Protein AF-A0A817YSW9-F1 (afdb_monomer_lite)

Foldseek 3Di:
DDDDDDDPDDPLPDPDPPVPLPDDDDDPVCVVVVVVVCCSVCNPCNVVVVVVCCCQPPVVFVVCVVVQKDADPVDRVDIGGHDGDHDDAAWDDPDPRDTDHDDPVVVD

Structure (mmCIF, N/CA/C/O backbone):
data_AF-A0A817YSW9-F1
#
_entry.id   AF-A0A817YSW9-F1
#
loop_
_atom_site.group_PDB
_atom_site.id
_atom_site.type_symbol
_atom_site.label_atom_id
_atom_site.label_alt_id
_atom_site.label_comp_id
_atom_site.label_asym_id
_atom_site.label_entity_id
_atom_site.label_seq_id
_atom_site.pdbx_PDB_ins_code
_atom_site.Cartn_x
_atom_site.Cartn_y
_atom_site.Cartn_z
_atom_site.occupancy
_atom_site.B_iso_or_equiv
_atom_site.auth_seq_id
_atom_site.auth_comp_id
_atom_site.auth_asym_id
_atom_site.auth_atom_id
_atom_site.pdbx_PDB_model_num
ATOM 1 N N . MET A 1 1 ? -5.405 -39.638 8.288 1.00 42.56 1 MET A N 1
ATOM 2 C CA . MET A 1 1 ? -4.972 -38.468 9.083 1.00 42.56 1 MET A CA 1
ATOM 3 C C . MET A 1 1 ? -5.525 -37.229 8.405 1.00 42.56 1 MET A C 1
ATOM 5 O O . MET A 1 1 ? -5.163 -36.971 7.268 1.00 42.56 1 MET A O 1
ATOM 9 N N . VAL A 1 2 ? -6.485 -36.553 9.036 1.00 32.62 2 VAL A N 1
ATOM 10 C CA . VAL A 1 2 ? -7.168 -35.378 8.472 1.00 32.62 2 VAL A CA 1
ATOM 11 C C . VAL A 1 2 ? -6.460 -34.129 8.990 1.00 32.62 2 VAL A C 1
ATOM 13 O O . VAL A 1 2 ? -6.358 -33.942 10.200 1.00 32.62 2 VAL A O 1
ATOM 16 N N . VAL A 1 3 ? -5.942 -33.313 8.073 1.00 40.66 3 VAL A N 1
ATOM 17 C CA . VAL A 1 3 ? -5.295 -32.027 8.363 1.00 40.66 3 VAL A CA 1
ATOM 18 C C . VAL A 1 3 ? -6.378 -31.033 8.780 1.00 40.66 3 VAL A C 1
ATOM 20 O O . VAL A 1 3 ? -7.293 -30.748 8.007 1.00 40.66 3 VAL A O 1
ATOM 23 N N . GLN A 1 4 ? -6.304 -30.543 10.017 1.00 34.62 4 GLN A N 1
ATOM 24 C CA . GLN A 1 4 ? -7.214 -29.516 10.512 1.00 34.62 4 GLN A CA 1
ATOM 25 C C . GLN A 1 4 ? -6.845 -28.149 9.931 1.00 34.62 4 GLN A C 1
ATOM 27 O O . GLN A 1 4 ? -5.693 -27.722 9.947 1.00 34.62 4 GLN A O 1
ATOM 32 N N . LYS A 1 5 ? -7.871 -27.489 9.398 1.00 38.56 5 LYS A N 1
ATOM 33 C CA . LYS A 1 5 ? -7.877 -26.143 8.831 1.00 38.56 5 LYS A CA 1
ATOM 34 C C . LYS A 1 5 ? -7.720 -25.141 9.982 1.00 38.56 5 LYS A C 1
ATOM 36 O O . LYS A 1 5 ? -8.620 -25.032 10.809 1.00 38.56 5 LYS A O 1
ATOM 41 N N . THR A 1 6 ? -6.598 -24.430 10.061 1.00 36.88 6 THR A N 1
ATOM 42 C CA . THR A 1 6 ? -6.407 -23.349 11.035 1.00 36.88 6 THR A CA 1
ATOM 43 C C . THR A 1 6 ? -7.222 -22.133 10.596 1.00 36.88 6 THR A C 1
ATOM 45 O O . THR A 1 6 ? -6.884 -21.438 9.640 1.00 36.88 6 THR A O 1
ATOM 48 N N . SER A 1 7 ? -8.354 -21.905 11.259 1.00 38.22 7 SER A N 1
ATOM 49 C CA . SER A 1 7 ? -9.131 -20.673 11.143 1.00 38.22 7 SER A CA 1
ATOM 50 C C . SER A 1 7 ? -8.344 -19.527 11.779 1.00 38.22 7 SER A C 1
ATOM 52 O O . SER A 1 7 ? -8.152 -19.516 12.994 1.00 38.22 7 SER A O 1
ATOM 54 N N . ASN A 1 8 ? -7.890 -18.572 10.965 1.00 41.50 8 ASN A N 1
ATOM 55 C CA . ASN A 1 8 ? -7.386 -17.286 11.442 1.00 41.50 8 ASN A CA 1
ATOM 56 C C . ASN A 1 8 ? -8.550 -16.511 12.076 1.00 41.50 8 ASN A C 1
ATOM 58 O O . ASN A 1 8 ? -9.315 -15.857 11.371 1.00 41.50 8 ASN A O 1
ATOM 62 N N . LEU A 1 9 ? -8.704 -16.629 13.393 1.00 39.44 9 LEU A N 1
ATOM 63 C CA . LEU A 1 9 ? -9.576 -15.767 14.185 1.00 39.44 9 LEU A CA 1
ATOM 64 C C . LEU A 1 9 ? -8.837 -14.452 14.448 1.00 39.44 9 LEU A C 1
ATOM 66 O O . LEU A 1 9 ? -7.707 -14.455 14.939 1.00 39.44 9 LEU A O 1
ATOM 70 N N . ASN A 1 10 ? -9.467 -13.337 14.086 1.00 53.03 10 ASN A N 1
ATOM 71 C CA . ASN A 1 10 ? -8.972 -12.004 14.395 1.00 53.03 10 ASN A CA 1
ATOM 72 C C . ASN A 1 10 ? -9.051 -11.804 15.924 1.00 53.03 10 ASN A C 1
ATOM 74 O O . ASN A 1 10 ? -10.122 -12.022 16.488 1.00 53.03 10 ASN A O 1
ATOM 78 N N . PRO A 1 11 ? -7.979 -11.382 16.621 1.00 46.59 11 P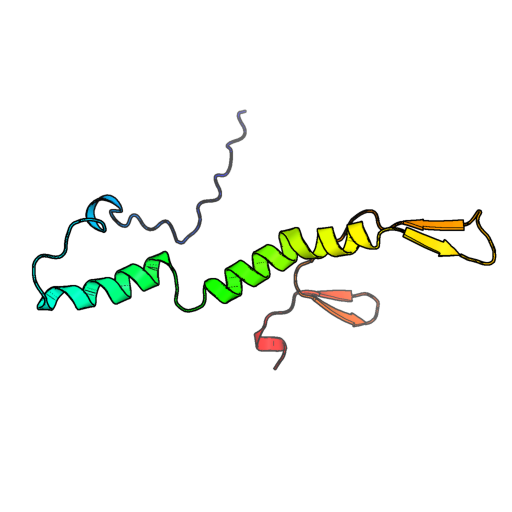RO A N 1
ATOM 79 C CA . PRO A 1 11 ? -7.990 -11.203 18.080 1.00 46.59 11 PRO A CA 1
ATOM 80 C C . PRO A 1 11 ? -8.972 -10.130 18.594 1.00 46.59 11 PRO A C 1
ATOM 82 O O . PRO A 1 11 ? -9.111 -9.972 19.805 1.00 46.59 11 PRO A O 1
ATOM 85 N N . TYR A 1 12 ? -9.657 -9.409 17.699 1.00 48.66 12 TYR A N 1
ATOM 86 C CA . TYR A 1 12 ? -10.733 -8.469 18.027 1.00 48.66 12 TYR A CA 1
ATOM 87 C C . TYR A 1 12 ? -12.148 -9.071 17.985 1.00 48.66 12 TYR A C 1
ATOM 89 O O . TYR A 1 12 ? -13.092 -8.362 18.327 1.00 48.66 12 TYR A O 1
ATOM 97 N N . ASP A 1 13 ? -12.309 -10.357 17.652 1.00 44.75 13 ASP A N 1
ATOM 98 C CA . ASP A 1 13 ? -13.568 -11.091 17.851 1.00 44.75 13 ASP A CA 1
ATOM 99 C C . ASP A 1 13 ? -13.721 -11.474 19.336 1.00 44.75 13 ASP A C 1
ATOM 101 O O . ASP A 1 13 ? -13.781 -12.642 19.721 1.00 44.75 13 ASP A O 1
ATOM 105 N N . ALA A 1 14 ? -13.748 -10.468 20.212 1.00 46.66 14 ALA A N 1
ATOM 106 C CA . ALA A 1 14 ? -14.384 -10.634 21.508 1.00 46.66 14 ALA A CA 1
ATOM 107 C C . ALA A 1 14 ? -15.891 -10.725 21.252 1.00 46.66 14 ALA A C 1
ATOM 109 O O . ALA A 1 14 ? -16.434 -9.929 20.489 1.00 46.66 14 ALA A O 1
ATOM 110 N N . THR A 1 15 ? -16.547 -11.700 21.876 1.00 45.94 15 THR A N 1
ATOM 111 C CA . THR A 1 15 ? -17.999 -11.902 21.859 1.00 45.94 15 THR A CA 1
ATOM 112 C C . THR A 1 15 ? -18.706 -10.682 22.469 1.00 45.94 15 THR A C 1
ATOM 114 O O . THR A 1 15 ? -19.069 -10.693 23.642 1.00 45.94 15 THR A O 1
ATOM 117 N N . ASP A 1 16 ? -18.817 -9.592 21.714 1.00 51.06 16 ASP A N 1
ATOM 118 C CA . ASP A 1 16 ? -19.702 -8.471 22.014 1.00 51.06 16 ASP A CA 1
ATOM 119 C C . ASP A 1 16 ? -21.043 -8.846 21.377 1.00 51.06 16 ASP A C 1
ATOM 121 O O . ASP A 1 16 ? -21.095 -9.165 20.186 1.00 51.06 16 ASP A O 1
ATOM 125 N N . ASP A 1 17 ? -22.104 -8.895 22.182 1.00 54.34 17 ASP A N 1
ATOM 126 C CA . ASP A 1 17 ? -23.465 -9.228 21.760 1.00 54.34 17 ASP A CA 1
ATOM 127 C C . ASP A 1 17 ? -23.933 -8.219 20.693 1.00 54.34 17 ASP A C 1
ATOM 129 O O . ASP A 1 17 ? -24.580 -7.207 20.982 1.00 54.34 17 ASP A O 1
ATOM 133 N N . HIS A 1 18 ? -23.580 -8.482 19.431 1.00 55.88 18 HIS A N 1
ATOM 134 C CA . HIS A 1 18 ? -23.858 -7.623 18.279 1.00 55.88 18 HIS A CA 1
ATOM 135 C C . HIS A 1 18 ? -25.356 -7.319 18.121 1.00 55.88 18 HIS A C 1
ATOM 137 O O . HIS A 1 18 ? -25.724 -6.273 17.581 1.00 55.88 18 HIS A O 1
ATOM 143 N N . ASP A 1 19 ? -26.210 -8.188 18.661 1.00 56.69 19 ASP A N 1
ATOM 144 C CA . ASP A 1 19 ? -27.664 -8.129 18.544 1.00 56.69 19 ASP A CA 1
ATOM 145 C C . ASP A 1 19 ? -28.317 -6.976 19.333 1.00 56.69 19 ASP A C 1
ATOM 147 O O . ASP A 1 19 ? -29.465 -6.629 19.056 1.00 56.69 19 ASP A O 1
ATOM 151 N N . ASN A 1 20 ? -27.610 -6.319 20.266 1.00 60.47 20 ASN A N 1
ATOM 152 C CA . ASN A 1 20 ? -28.184 -5.242 21.094 1.00 60.47 20 ASN A CA 1
ATOM 153 C C . ASN A 1 20 ? -27.706 -3.815 20.755 1.00 60.47 20 ASN A C 1
ATOM 155 O O . ASN A 1 20 ? -28.191 -2.847 21.341 1.00 60.47 20 ASN A O 1
ATOM 159 N N . LEU A 1 21 ? -26.787 -3.644 19.798 1.00 60.62 21 LEU A N 1
ATOM 160 C CA . LEU A 1 21 ? -26.202 -2.332 19.457 1.00 60.62 21 LEU A CA 1
ATOM 161 C C . LEU A 1 21 ? -27.072 -1.474 18.521 1.00 60.62 21 LEU A C 1
ATOM 163 O O . LEU A 1 21 ? -26.889 -0.258 18.463 1.00 60.62 21 LEU A O 1
ATOM 167 N N . ALA A 1 22 ? -28.017 -2.084 17.799 1.00 64.75 22 ALA A N 1
ATOM 168 C CA . ALA A 1 22 ? -28.934 -1.389 16.888 1.00 64.75 22 ALA A CA 1
ATOM 169 C C . ALA A 1 22 ? -30.262 -0.972 17.549 1.00 64.75 22 ALA A C 1
ATOM 171 O O . ALA A 1 22 ? -31.098 -0.328 16.910 1.00 64.75 22 ALA A O 1
ATOM 172 N N . ALA A 1 23 ? -30.481 -1.342 18.816 1.00 70.81 23 ALA A N 1
ATOM 173 C CA . ALA A 1 23 ? -31.702 -1.001 19.530 1.00 70.81 23 ALA A CA 1
ATOM 174 C C . ALA A 1 23 ? -31.807 0.527 19.743 1.00 70.81 23 ALA A C 1
ATOM 176 O O . ALA A 1 23 ? -30.817 1.179 20.089 1.00 70.81 23 ALA A O 1
ATOM 177 N N . PRO A 1 24 ? -32.995 1.130 19.558 1.00 71.56 24 PRO A N 1
ATOM 178 C CA . PRO A 1 24 ? -33.166 2.571 19.696 1.00 71.56 24 PRO A CA 1
ATOM 179 C C . PRO A 1 24 ? -32.880 3.042 21.131 1.00 71.56 24 PRO A C 1
ATOM 181 O O . PRO A 1 24 ? -33.439 2.525 22.101 1.00 71.56 24 PRO A O 1
ATOM 184 N N . VAL A 1 25 ? -32.031 4.067 21.256 1.00 69.75 25 VAL A N 1
ATOM 185 C CA . VAL A 1 25 ? -31.681 4.693 22.540 1.00 69.75 25 VAL A CA 1
ATOM 186 C C . VAL A 1 25 ? -32.854 5.542 23.033 1.00 69.75 25 VAL A C 1
ATOM 188 O O . VAL A 1 25 ? -33.267 6.490 22.366 1.00 69.75 25 VAL A O 1
ATOM 191 N N . LYS A 1 26 ? -33.400 5.195 24.205 1.00 75.88 26 LYS A N 1
ATOM 192 C CA . LYS A 1 26 ? -34.674 5.739 24.704 1.00 75.88 26 LYS A CA 1
ATOM 193 C C . LYS A 1 26 ? -34.554 7.123 25.363 1.00 75.88 26 LYS A C 1
ATOM 195 O O . LYS A 1 26 ? -35.469 7.925 25.204 1.00 75.88 26 LYS A O 1
ATOM 200 N N . SER A 1 27 ? -33.456 7.422 26.071 1.00 79.88 27 SER A N 1
ATOM 201 C CA . SER A 1 27 ? -33.235 8.708 26.768 1.00 79.88 27 SER A CA 1
ATOM 202 C C . SER A 1 27 ? -32.134 9.551 26.109 1.00 79.88 27 SER A C 1
ATOM 204 O O . SER A 1 27 ? -31.159 9.021 25.577 1.00 79.88 27 SER A O 1
ATOM 206 N N . ILE A 1 28 ? -32.255 10.885 26.171 1.00 77.75 28 ILE A N 1
ATOM 207 C CA . ILE A 1 28 ? -31.202 11.825 25.734 1.00 77.75 28 ILE A CA 1
ATOM 208 C C . ILE A 1 28 ? -29.914 11.612 26.540 1.00 77.75 28 ILE A C 1
ATOM 210 O O . ILE A 1 28 ? -28.824 11.677 25.972 1.00 77.75 28 ILE A O 1
ATOM 214 N N . GLU A 1 29 ? -30.045 11.288 27.825 1.00 80.56 29 GLU A N 1
ATOM 215 C CA . GLU A 1 29 ? -28.936 11.010 28.745 1.00 80.56 29 GLU A CA 1
ATOM 216 C C . GLU A 1 29 ? -28.136 9.766 28.351 1.00 80.56 29 GLU A C 1
ATOM 218 O O . GLU A 1 29 ? -27.002 9.619 28.782 1.00 80.56 29 GLU A O 1
ATOM 223 N N . ASP A 1 30 ? -28.686 8.880 27.517 1.00 83.00 30 ASP A N 1
ATOM 224 C CA . ASP A 1 30 ? -28.014 7.663 27.057 1.00 83.00 30 ASP A CA 1
ATOM 225 C C . ASP A 1 30 ? -27.317 7.838 25.700 1.00 83.00 30 ASP A C 1
ATOM 227 O O . ASP A 1 30 ? -26.543 6.974 25.286 1.00 83.00 30 ASP A O 1
ATOM 231 N N . LYS A 1 31 ? -27.542 8.956 24.993 1.00 84.62 31 LYS A N 1
ATOM 232 C CA . LYS A 1 31 ? -26.985 9.177 23.645 1.00 84.62 31 LYS A CA 1
ATOM 233 C C . LYS A 1 31 ? -25.459 9.223 23.623 1.00 84.62 31 LYS A C 1
ATOM 235 O O . LYS A 1 31 ? -24.870 8.878 22.603 1.00 84.62 31 LYS A O 1
ATOM 240 N N . TRP A 1 32 ? -24.803 9.589 24.727 1.00 85.06 32 TRP A N 1
ATOM 241 C CA . TRP A 1 32 ? -23.336 9.578 24.801 1.00 85.06 32 TRP A CA 1
ATOM 242 C C . TRP A 1 32 ? -22.753 8.174 24.595 1.00 85.06 32 TRP A C 1
ATOM 244 O O . TRP A 1 32 ? -21.638 8.071 24.095 1.00 85.06 32 TRP A O 1
ATOM 254 N N . LYS A 1 33 ? -23.511 7.102 24.890 1.00 85.06 33 LYS A N 1
ATOM 255 C CA . LYS A 1 33 ? -23.103 5.701 24.669 1.00 85.06 33 LYS A CA 1
ATOM 256 C C . LYS A 1 33 ? -22.890 5.375 23.186 1.00 85.06 33 LYS A C 1
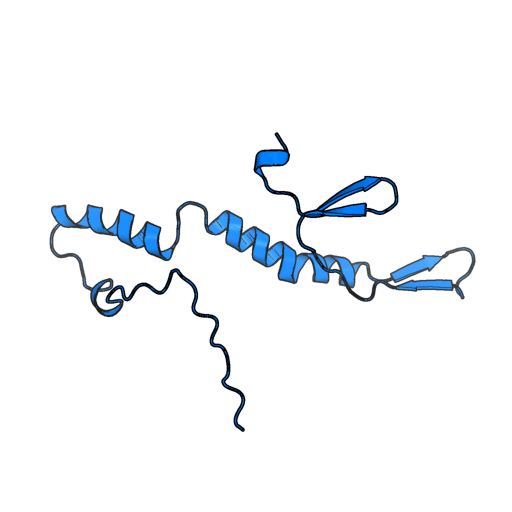ATOM 258 O O . LYS A 1 33 ? -22.169 4.432 22.867 1.00 85.06 33 LYS A O 1
ATOM 263 N N . LEU A 1 34 ? -23.453 6.176 22.278 1.00 84.88 34 LEU A N 1
ATOM 264 C CA . LEU A 1 34 ? -23.248 6.023 20.837 1.00 84.88 34 LEU A CA 1
ATOM 265 C C . LEU A 1 34 ? -21.815 6.346 20.414 1.00 84.88 34 LEU A C 1
ATOM 267 O O . LEU A 1 34 ? -21.325 5.740 19.472 1.00 84.88 34 LEU A O 1
ATOM 271 N N . VAL A 1 35 ? -21.125 7.263 21.097 1.00 86.56 35 VAL A N 1
ATOM 272 C CA . VAL A 1 35 ? -19.746 7.637 20.749 1.00 86.56 35 VAL A CA 1
ATOM 273 C C . VAL A 1 35 ? -18.772 6.467 20.948 1.00 86.56 35 VAL A C 1
ATOM 275 O O . VAL A 1 35 ? -18.116 6.096 19.975 1.00 86.56 35 VAL A O 1
ATOM 278 N N . PRO A 1 36 ? -18.679 5.817 22.128 1.00 87.06 36 PRO A N 1
ATOM 279 C CA . PRO A 1 36 ? -17.815 4.652 22.292 1.00 87.06 36 PRO A CA 1
ATOM 280 C C . PRO A 1 36 ? -18.266 3.469 21.424 1.00 87.06 36 PRO A C 1
ATOM 282 O O . PRO A 1 36 ? -17.411 2.768 20.889 1.00 87.06 36 PRO A O 1
ATOM 285 N N . ALA A 1 37 ? -19.574 3.269 21.212 1.00 85.44 37 ALA A N 1
ATOM 286 C CA . ALA A 1 37 ? -20.074 2.229 20.307 1.00 85.44 37 ALA A CA 1
ATOM 287 C C . ALA A 1 37 ? -19.656 2.476 18.844 1.00 85.44 37 ALA A C 1
ATOM 289 O O . ALA A 1 37 ? -19.185 1.567 18.162 1.00 85.44 37 ALA A O 1
ATOM 290 N N . PHE A 1 38 ? -19.753 3.718 18.367 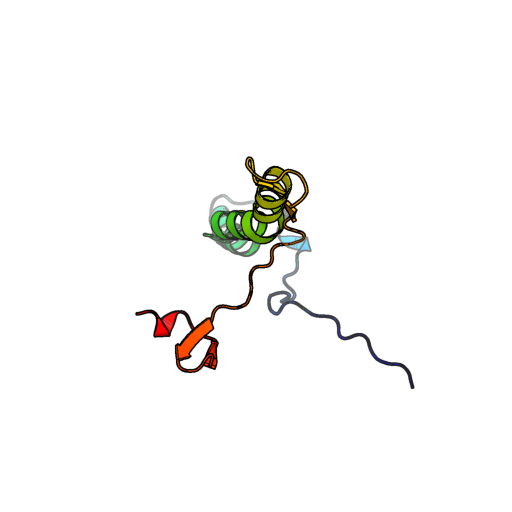1.00 84.12 38 PHE A N 1
ATOM 291 C CA . PHE A 1 38 ? -19.303 4.111 17.035 1.00 84.12 38 PHE A CA 1
ATOM 292 C C . PHE A 1 38 ? -17.787 3.957 16.890 1.00 84.12 38 PHE A C 1
ATOM 294 O O . PHE A 1 38 ? -17.323 3.385 15.906 1.00 84.12 38 PHE A O 1
ATOM 301 N N . LEU A 1 39 ? -17.012 4.403 17.883 1.00 86.12 39 LEU A N 1
ATOM 302 C CA . LEU A 1 39 ? -15.553 4.280 17.877 1.00 86.12 39 LEU A CA 1
ATOM 303 C C . LEU A 1 39 ? -15.085 2.819 17.903 1.00 86.12 39 LEU A C 1
ATOM 305 O O . LEU A 1 39 ? -14.089 2.516 17.255 1.00 86.12 39 LEU A O 1
ATOM 309 N N . LYS A 1 40 ? -15.807 1.906 18.567 1.00 82.75 40 LYS A N 1
ATOM 310 C CA . LYS A 1 40 ? -15.519 0.461 18.507 1.00 82.75 40 LYS A CA 1
ATOM 311 C C . LYS A 1 40 ? -15.636 -0.099 17.084 1.00 82.75 40 LYS A C 1
ATOM 313 O O . LYS A 1 40 ? -14.790 -0.875 16.660 1.00 82.75 40 LYS A O 1
ATOM 318 N N . ILE A 1 41 ? -16.672 0.294 16.341 1.00 79.75 41 ILE A N 1
ATOM 319 C CA . ILE A 1 41 ? -16.976 -0.277 15.015 1.00 79.75 41 ILE A CA 1
ATOM 320 C C . ILE A 1 41 ? -16.155 0.401 13.910 1.00 79.75 41 ILE A C 1
ATOM 322 O O . ILE A 1 41 ? -15.592 -0.236 13.011 1.00 79.75 41 ILE A O 1
ATOM 326 N N . LYS A 1 42 ? -16.139 1.733 13.939 1.00 78.12 42 LYS A N 1
ATOM 327 C CA . LYS A 1 42 ? -15.570 2.569 12.886 1.00 78.12 42 LYS A CA 1
ATOM 328 C C . LYS A 1 42 ? -14.163 3.035 13.207 1.00 78.12 42 LYS A C 1
ATOM 330 O O . LYS A 1 42 ? -13.489 3.394 12.266 1.00 78.12 42 LYS A O 1
ATOM 335 N N . GLY A 1 43 ? -13.694 3.014 14.453 1.00 79.19 43 GLY A N 1
ATOM 336 C CA . GLY A 1 43 ? -12.383 3.558 14.817 1.00 79.19 43 GLY A CA 1
ATOM 337 C C . GLY A 1 43 ? -12.272 5.074 14.601 1.00 79.19 43 GLY A C 1
ATOM 338 O O . GLY A 1 43 ? -13.038 5.681 13.856 1.00 79.19 43 GLY A O 1
ATOM 339 N N . LEU A 1 44 ? -11.297 5.714 15.251 1.00 84.62 44 LEU A N 1
ATOM 340 C CA . LEU A 1 44 ? -11.062 7.156 15.079 1.00 84.62 44 LEU A CA 1
ATOM 341 C C . LEU A 1 44 ? -10.297 7.475 13.782 1.00 84.62 44 LEU A C 1
ATOM 343 O O . LEU A 1 44 ? -10.520 8.507 13.162 1.00 84.62 44 LEU A O 1
ATOM 347 N N . VAL A 1 45 ? -9.403 6.574 13.370 1.00 86.62 45 VAL A N 1
ATOM 348 C CA . VAL A 1 45 ? -8.442 6.782 12.267 1.00 86.62 45 VAL A CA 1
ATOM 349 C C . VAL A 1 45 ? -8.671 5.848 11.077 1.00 86.62 45 VAL A C 1
ATOM 351 O O . VAL A 1 45 ? -7.872 5.807 10.145 1.00 86.62 45 VAL A O 1
ATOM 354 N N . LYS A 1 46 ? -9.768 5.087 11.090 1.00 87.69 46 LYS A N 1
ATOM 355 C CA . LYS A 1 46 ? -10.011 4.006 10.130 1.00 87.69 46 LYS A CA 1
ATOM 356 C C . LYS A 1 46 ? -10.097 4.481 8.689 1.00 87.69 46 LYS A C 1
ATOM 358 O O . LYS A 1 46 ? -9.614 3.788 7.816 1.00 87.69 46 LYS A O 1
ATOM 363 N N . GLN A 1 47 ? -10.618 5.682 8.437 1.00 88.56 47 GLN A N 1
ATOM 364 C CA . GLN A 1 47 ? -10.644 6.238 7.082 1.00 88.56 47 GLN A CA 1
ATOM 365 C C . GLN A 1 47 ? -9.242 6.302 6.462 1.00 88.56 47 GLN A C 1
ATOM 367 O O . GLN A 1 47 ? -9.076 5.975 5.289 1.00 88.56 47 GLN A O 1
ATOM 372 N N . HIS A 1 48 ? -8.237 6.716 7.240 1.00 91.81 48 HIS A N 1
ATOM 373 C CA . HIS A 1 48 ? -6.866 6.786 6.748 1.00 91.81 48 HIS A CA 1
ATOM 374 C C . HIS A 1 48 ? -6.317 5.387 6.462 1.00 91.81 48 HIS A C 1
ATOM 376 O O . HIS A 1 48 ? -5.774 5.174 5.380 1.00 91.81 48 HIS A O 1
ATOM 382 N N . LEU A 1 49 ? -6.529 4.437 7.379 1.00 93.25 49 LEU A N 1
ATOM 383 C CA . LEU A 1 49 ? -6.084 3.053 7.211 1.00 93.25 49 LEU A CA 1
ATOM 384 C C . LEU A 1 49 ? -6.759 2.375 6.011 1.00 93.25 49 LEU A C 1
ATOM 386 O O . LEU A 1 49 ? -6.066 1.875 5.135 1.00 93.25 49 LEU A O 1
ATOM 390 N N . ASP A 1 50 ? -8.085 2.465 5.908 1.00 93.94 50 ASP A N 1
ATOM 391 C CA . ASP A 1 50 ? -8.864 1.900 4.804 1.00 93.94 50 ASP A CA 1
ATOM 392 C C . ASP A 1 50 ? -8.412 2.483 3.451 1.00 93.94 50 ASP A C 1
ATOM 394 O O . ASP A 1 50 ? -8.285 1.757 2.464 1.00 93.94 50 ASP A O 1
ATOM 398 N N . SER A 1 51 ? -8.132 3.794 3.390 1.00 96.75 51 SER A N 1
ATOM 399 C CA . SER A 1 51 ? -7.642 4.429 2.159 1.00 96.75 51 SER A CA 1
ATOM 400 C C . SER A 1 51 ? -6.241 3.945 1.766 1.00 96.75 51 SER A C 1
ATOM 402 O O . SER A 1 51 ? -5.982 3.724 0.582 1.00 96.75 51 SER A O 1
ATOM 404 N N . PHE A 1 52 ? -5.359 3.727 2.747 1.00 96.94 52 PHE A N 1
ATOM 405 C CA . PHE A 1 52 ? -4.016 3.200 2.526 1.00 96.94 52 PHE A CA 1
ATOM 406 C C . PHE A 1 52 ? -4.045 1.724 2.108 1.00 96.94 52 PHE A C 1
ATOM 408 O O . PHE A 1 52 ? -3.414 1.365 1.114 1.00 96.94 52 PHE A O 1
ATOM 415 N N . ASP A 1 53 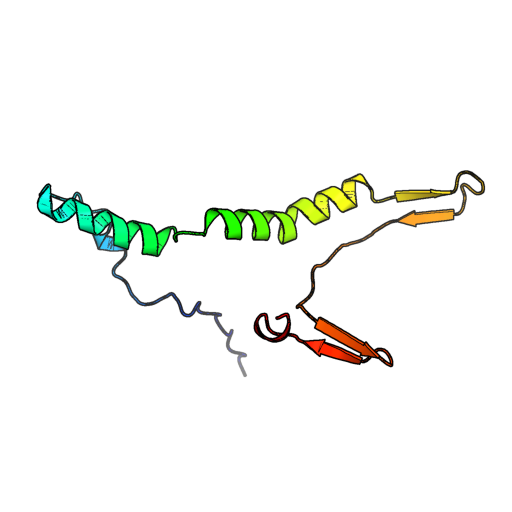? -4.838 0.889 2.781 1.00 95.94 53 ASP A N 1
ATOM 416 C CA . ASP A 1 53 ? -5.021 -0.523 2.432 1.00 95.94 53 ASP A CA 1
ATOM 417 C C . ASP A 1 53 ? -5.584 -0.673 1.017 1.00 95.94 53 ASP A C 1
ATOM 419 O O . ASP A 1 53 ? -5.110 -1.502 0.237 1.00 95.94 53 ASP A O 1
ATOM 423 N N . TYR A 1 54 ? -6.570 0.146 0.642 1.00 97.75 54 TYR A N 1
ATOM 424 C CA . TYR A 1 54 ? -7.109 0.139 -0.715 1.00 97.75 54 TYR A CA 1
ATOM 425 C C . TYR A 1 54 ? -6.063 0.586 -1.747 1.00 97.75 54 TYR A C 1
ATOM 427 O O . TYR A 1 54 ? -5.931 -0.034 -2.808 1.00 97.75 54 TYR A O 1
ATOM 435 N N . PHE A 1 55 ? -5.272 1.615 -1.430 1.00 97.88 55 PHE A N 1
ATOM 436 C CA . PHE A 1 55 ? -4.192 2.078 -2.296 1.00 97.88 55 PHE A CA 1
ATOM 437 C C . PHE A 1 55 ? -3.138 0.987 -2.542 1.00 97.88 55 PHE A C 1
ATOM 439 O O . PHE A 1 55 ? -2.844 0.666 -3.696 1.00 97.88 55 PHE A O 1
ATOM 446 N N . VAL A 1 56 ? -2.625 0.376 -1.471 1.00 97.12 56 VAL A N 1
ATOM 447 C CA . VAL A 1 56 ? -1.581 -0.659 -1.521 1.00 97.12 56 VAL A CA 1
ATOM 448 C C . VAL A 1 56 ? -2.072 -1.933 -2.207 1.00 97.12 56 VAL A C 1
ATOM 450 O O . VAL A 1 56 ? -1.353 -2.520 -3.013 1.00 97.12 56 VAL A O 1
ATOM 453 N N . ASN A 1 57 ? -3.300 -2.371 -1.926 1.00 95.38 57 ASN A N 1
ATOM 454 C CA . ASN A 1 57 ? -3.793 -3.642 -2.457 1.00 95.38 57 ASN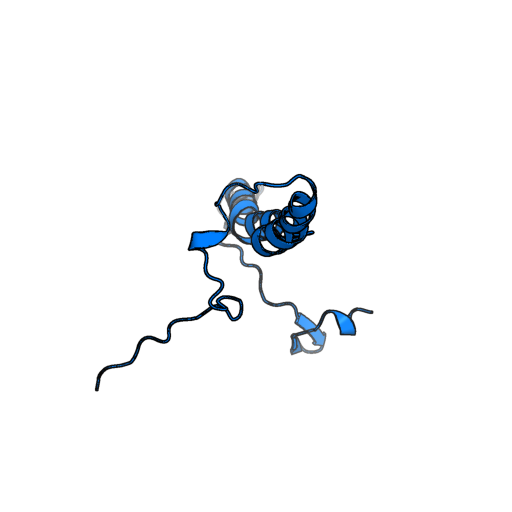 A CA 1
ATOM 455 C C . ASN A 1 57 ? -4.336 -3.534 -3.888 1.00 95.38 57 ASN A C 1
ATOM 457 O O . ASN A 1 57 ? -4.302 -4.524 -4.626 1.00 95.38 57 ASN A O 1
ATOM 461 N N . THR A 1 58 ? -4.841 -2.358 -4.278 1.00 96.94 58 THR A N 1
ATOM 462 C CA . THR A 1 58 ? -5.596 -2.180 -5.527 1.00 96.94 58 THR A CA 1
ATOM 463 C C . THR A 1 58 ? -5.006 -1.105 -6.433 1.00 96.94 58 THR A C 1
ATOM 465 O O . THR A 1 58 ? -4.624 -1.403 -7.565 1.00 96.94 58 THR A O 1
ATOM 468 N N . GLU A 1 59 ? -4.944 0.148 -5.981 1.00 98.06 59 GLU A N 1
ATOM 469 C CA . GLU A 1 59 ? -4.639 1.273 -6.879 1.00 98.06 59 GLU A CA 1
ATOM 470 C C . GLU A 1 59 ? -3.201 1.245 -7.401 1.00 98.06 59 GLU A C 1
ATOM 472 O O . GLU A 1 59 ? -2.987 1.499 -8.584 1.00 98.06 59 GLU A O 1
ATOM 477 N N . ILE A 1 60 ? -2.221 0.838 -6.588 1.00 97.88 60 ILE A N 1
ATOM 478 C CA . ILE A 1 60 ? -0.828 0.736 -7.050 1.00 97.88 60 ILE A CA 1
ATOM 479 C C . ILE A 1 60 ? -0.673 -0.255 -8.216 1.00 97.88 60 ILE A C 1
ATOM 481 O O . ILE A 1 60 ? 0.070 0.001 -9.164 1.00 97.88 60 ILE A O 1
ATOM 485 N N . LYS A 1 61 ? -1.441 -1.353 -8.205 1.00 97.50 61 LYS A N 1
ATOM 486 C CA . LYS A 1 61 ? -1.458 -2.337 -9.296 1.00 97.50 61 LYS A CA 1
ATOM 487 C C . LYS A 1 61 ? -2.097 -1.755 -10.550 1.00 97.50 61 LYS A C 1
ATOM 489 O O . LYS A 1 61 ? -1.585 -1.965 -11.643 1.00 97.50 61 LYS A O 1
ATOM 494 N N . LYS A 1 62 ? -3.178 -0.980 -10.409 1.00 97.88 62 LYS A N 1
ATOM 495 C CA . LYS A 1 62 ? -3.805 -0.279 -11.543 1.00 97.88 62 LYS A CA 1
ATOM 496 C C . LYS A 1 62 ? -2.858 0.739 -12.176 1.00 97.88 62 LYS A C 1
ATOM 498 O O . LYS A 1 62 ? -2.776 0.799 -13.398 1.00 97.88 62 LYS A O 1
ATOM 503 N N . ILE A 1 63 ? -2.121 1.497 -11.361 1.00 97.88 63 ILE A N 1
ATOM 504 C CA . ILE A 1 63 ? -1.114 2.458 -11.834 1.00 97.88 63 ILE A CA 1
ATOM 505 C C . ILE A 1 63 ? -0.016 1.736 -12.622 1.00 97.88 63 ILE A C 1
ATOM 507 O O . ILE A 1 63 ? 0.349 2.180 -13.710 1.00 97.88 63 ILE A O 1
ATOM 511 N N . MET A 1 64 ? 0.479 0.609 -12.106 1.00 97.62 64 MET A N 1
ATOM 512 C CA . MET A 1 64 ? 1.476 -0.212 -12.794 1.00 97.62 64 MET A CA 1
ATOM 513 C C . MET A 1 64 ? 0.935 -0.772 -14.118 1.00 97.62 64 MET A C 1
ATOM 515 O O . MET A 1 64 ? 1.614 -0.656 -15.132 1.00 97.62 64 MET A O 1
ATOM 519 N N . LEU A 1 65 ? -0.298 -1.290 -14.148 1.00 97.25 65 LEU A N 1
ATOM 520 C CA . LEU A 1 65 ? -0.924 -1.800 -15.374 1.00 97.25 65 LEU A CA 1
ATOM 521 C C . LEU A 1 65 ? -1.101 -0.711 -16.441 1.00 97.25 65 LEU A C 1
ATOM 523 O O . LEU A 1 65 ? -0.856 -0.958 -17.619 1.00 97.25 65 LEU A O 1
ATOM 527 N N . ALA A 1 66 ? -1.480 0.503 -16.035 1.00 97.50 66 ALA A N 1
ATOM 528 C CA . ALA A 1 66 ? -1.612 1.639 -16.945 1.00 97.50 66 ALA A CA 1
ATOM 529 C C . ALA A 1 66 ? -0.272 2.059 -17.582 1.00 97.50 66 ALA A C 1
ATOM 531 O O . ALA A 1 66 ? -0.272 2.625 -18.671 1.00 97.50 66 ALA A O 1
ATOM 532 N N . ASN A 1 67 ? 0.855 1.760 -16.926 1.00 96.12 67 ASN A N 1
ATOM 533 C CA . ASN A 1 67 ? 2.212 2.099 -17.367 1.00 96.12 67 ASN A CA 1
ATOM 534 C C . ASN A 1 67 ? 3.071 0.840 -17.588 1.00 96.12 67 ASN A C 1
ATOM 536 O O . ASN A 1 67 ? 4.281 0.857 -17.370 1.00 96.12 67 ASN A O 1
ATOM 540 N N . GLN A 1 68 ? 2.445 -0.283 -17.953 1.00 97.00 68 GLN A N 1
ATOM 541 C CA . GLN A 1 68 ? 3.097 -1.590 -17.881 1.00 97.00 68 GLN A CA 1
ATOM 542 C C . GLN A 1 68 ? 4.227 -1.784 -18.894 1.00 97.00 68 GLN A C 1
ATOM 544 O O . GLN A 1 68 ? 5.071 -2.637 -18.660 1.00 97.00 68 GLN A O 1
ATOM 549 N N . GLU A 1 69 ? 4.257 -1.041 -19.998 1.00 95.00 69 GLU A N 1
ATOM 550 C CA . GLU A 1 69 ? 5.234 -1.208 -21.078 1.00 95.00 69 GLU A CA 1
ATOM 551 C C . GLU A 1 69 ? 6.171 -0.006 -21.185 1.00 95.00 69 GLU A C 1
ATOM 553 O O . GLU A 1 69 ? 5.740 1.146 -21.202 1.00 95.00 69 GLU A O 1
ATOM 558 N N . ILE A 1 70 ? 7.464 -0.298 -21.311 1.00 94.31 70 ILE A N 1
ATOM 559 C CA . ILE A 1 70 ? 8.508 0.659 -21.661 1.00 94.31 70 ILE A CA 1
ATOM 560 C C . ILE A 1 70 ? 9.115 0.207 -22.985 1.00 94.31 70 ILE A C 1
ATOM 562 O O . ILE A 1 70 ? 9.672 -0.890 -23.081 1.00 94.31 70 ILE A O 1
ATOM 566 N N . LEU A 1 71 ? 9.000 1.058 -24.001 1.00 94.00 71 LEU A N 1
ATOM 567 C CA . LEU A 1 71 ? 9.517 0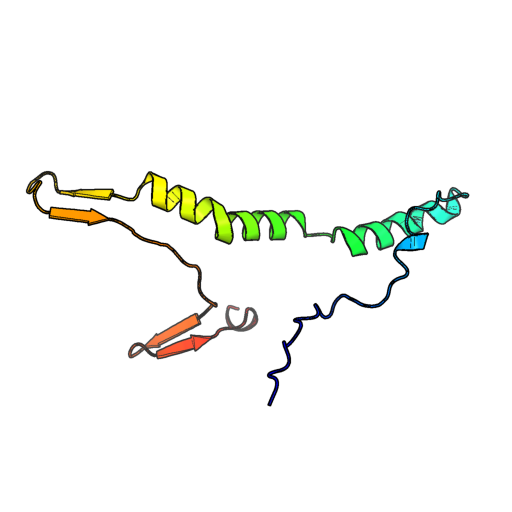.819 -25.346 1.00 94.00 71 LEU A CA 1
ATOM 568 C C . LEU A 1 71 ? 10.801 1.620 -25.560 1.00 94.00 71 LEU A C 1
ATOM 570 O O . LEU A 1 71 ? 10.897 2.769 -25.126 1.00 94.00 71 LEU A O 1
ATOM 574 N N . ILE A 1 72 ? 11.776 1.029 -26.250 1.00 93.62 72 ILE A N 1
ATOM 575 C CA . ILE A 1 72 ? 12.988 1.735 -26.666 1.00 93.62 72 ILE A CA 1
ATOM 576 C C . ILE A 1 72 ? 12.768 2.300 -28.069 1.00 93.62 72 ILE A C 1
ATOM 578 O O . ILE A 1 72 ? 12.566 1.556 -29.023 1.00 93.62 72 ILE A O 1
ATOM 582 N N . GLU A 1 73 ? 12.852 3.622 -28.211 1.00 90.62 73 GLU A N 1
ATOM 583 C CA . GLU A 1 73 ? 12.662 4.295 -29.504 1.00 90.62 73 GLU A CA 1
ATOM 584 C C . GLU A 1 73 ? 13.709 3.871 -30.551 1.00 90.62 73 GLU A C 1
ATOM 586 O O . GLU A 1 73 ? 13.390 3.717 -31.728 1.00 90.62 73 GLU A O 1
ATOM 591 N N . SER A 1 74 ? 14.956 3.635 -30.125 1.00 92.81 74 SER A N 1
ATOM 592 C CA . SER A 1 74 ? 16.070 3.267 -31.008 1.00 92.81 74 SER A CA 1
ATOM 593 C C . SER A 1 74 ? 16.113 1.790 -31.424 1.00 92.81 74 SER A C 1
ATOM 595 O O . SER A 1 74 ? 16.801 1.471 -32.389 1.00 92.81 74 SER A O 1
ATOM 597 N N . ASP A 1 75 ? 15.425 0.891 -30.712 1.00 91.62 75 ASP A N 1
ATOM 598 C CA . ASP A 1 75 ? 15.319 -0.534 -31.063 1.00 91.62 75 ASP A CA 1
ATOM 599 C C . ASP A 1 75 ? 13.929 -1.081 -30.690 1.00 91.62 75 ASP A C 1
ATOM 601 O O . ASP A 1 75 ? 13.713 -1.510 -29.552 1.00 91.62 75 ASP A O 1
ATOM 605 N N . PRO A 1 76 ? 12.987 -1.118 -31.651 1.00 86.69 76 PRO A N 1
ATOM 606 C CA . PRO A 1 76 ? 11.632 -1.624 -31.429 1.00 86.69 76 PRO A CA 1
ATOM 607 C C . PRO A 1 76 ? 11.552 -3.114 -31.066 1.00 86.69 76 PRO A C 1
ATOM 609 O O . PRO A 1 76 ? 10.488 -3.590 -30.675 1.00 86.69 76 PRO A O 1
ATOM 612 N N . SER A 1 77 ? 12.644 -3.870 -31.217 1.00 91.00 77 SER A N 1
ATOM 613 C CA . SER A 1 77 ? 12.691 -5.301 -30.888 1.00 91.00 77 SER A CA 1
ATOM 614 C C . SER A 1 77 ? 12.824 -5.541 -29.385 1.00 91.00 77 SER A C 1
ATOM 616 O O . SER A 1 77 ? 12.571 -6.652 -28.913 1.00 91.00 77 SER A O 1
ATOM 618 N N . PHE A 1 78 ? 13.227 -4.514 -28.632 1.00 93.44 78 PHE A N 1
ATOM 619 C CA . PHE A 1 78 ? 13.435 -4.593 -27.198 1.00 93.44 78 PHE A CA 1
ATOM 620 C C . PHE A 1 78 ? 12.409 -3.745 -26.445 1.00 93.44 78 PHE A C 1
ATOM 622 O O . PHE A 1 78 ? 12.268 -2.541 -26.661 1.00 93.44 78 PHE A O 1
ATOM 629 N N . TYR A 1 79 ? 11.719 -4.381 -25.503 1.00 93.56 79 TYR A N 1
ATOM 630 C CA . TYR A 1 79 ? 10.798 -3.718 -24.592 1.00 93.56 79 TYR A CA 1
ATOM 631 C C . TYR A 1 79 ? 10.909 -4.316 -23.194 1.00 93.56 79 TYR A C 1
ATOM 633 O O . TYR A 1 79 ? 11.288 -5.475 -23.015 1.00 93.56 79 TYR A O 1
ATOM 641 N N . MET A 1 80 ? 10.537 -3.524 -22.196 1.00 94.94 80 MET A N 1
ATOM 642 C CA . MET A 1 80 ? 10.359 -3.989 -20.828 1.00 94.94 80 MET A CA 1
ATOM 643 C C . MET A 1 80 ? 8.877 -3.954 -20.495 1.00 94.94 80 MET A C 1
ATOM 645 O O . MET A 1 80 ? 8.198 -2.971 -20.783 1.00 94.94 80 MET A O 1
ATOM 649 N N . ARG A 1 81 ? 8.373 -5.017 -19.867 1.00 95.75 81 ARG A N 1
ATOM 650 C CA . ARG A 1 81 ? 6.999 -5.058 -19.380 1.00 95.75 81 ARG A CA 1
ATOM 651 C C . ARG A 1 81 ? 6.971 -5.404 -17.903 1.00 95.75 81 ARG A C 1
ATOM 653 O O . ARG A 1 81 ? 7.458 -6.460 -17.503 1.00 95.75 81 ARG A O 1
ATOM 660 N N . TYR A 1 82 ? 6.388 -4.529 -17.099 1.00 97.44 82 TYR A N 1
ATOM 661 C CA . TYR A 1 82 ? 6.058 -4.837 -15.719 1.00 97.44 82 TYR A CA 1
ATOM 662 C C . TYR A 1 82 ? 4.987 -5.938 -15.711 1.00 97.44 82 TYR A C 1
ATOM 664 O O . TYR A 1 82 ? 4.003 -5.866 -16.448 1.00 97.44 82 TYR A O 1
ATOM 672 N N . LEU A 1 83 ? 5.171 -6.969 -14.885 1.00 96.44 83 LEU A N 1
ATOM 673 C CA . LEU A 1 83 ? 4.222 -8.087 -14.783 1.00 96.44 83 LEU A CA 1
ATOM 674 C C . LEU A 1 83 ? 3.366 -8.016 -13.518 1.00 96.44 83 LEU A C 1
ATOM 676 O O . LEU A 1 83 ? 2.200 -8.397 -13.542 1.00 96.44 83 LEU A O 1
ATOM 680 N N . ASN A 1 84 ? 3.958 -7.563 -12.415 1.00 95.88 84 ASN A N 1
ATOM 681 C CA . ASN A 1 84 ? 3.307 -7.461 -11.118 1.00 95.88 84 ASN A CA 1
ATOM 682 C C . ASN A 1 84 ? 4.070 -6.467 -10.229 1.00 95.88 84 ASN A C 1
ATOM 684 O O . ASN A 1 84 ? 5.245 -6.186 -10.474 1.00 95.88 84 ASN A O 1
ATOM 688 N N . ILE A 1 85 ? 3.404 -5.971 -9.188 1.00 96.62 85 ILE A N 1
ATOM 689 C CA . ILE A 1 85 ? 3.991 -5.160 -8.122 1.00 96.62 85 ILE A CA 1
ATOM 690 C C . ILE A 1 85 ? 3.432 -5.611 -6.772 1.00 96.62 85 ILE A C 1
ATOM 692 O O . ILE A 1 85 ? 2.232 -5.864 -6.633 1.00 96.62 85 ILE A O 1
ATOM 696 N N . GLU A 1 86 ? 4.311 -5.708 -5.777 1.00 94.81 86 GLU A N 1
ATOM 697 C CA . GLU A 1 86 ? 3.976 -6.162 -4.429 1.00 94.81 86 GLU A CA 1
ATOM 698 C C . GLU A 1 86 ? 4.657 -5.275 -3.389 1.00 94.81 86 GLU A C 1
ATOM 700 O O . GLU A 1 86 ? 5.799 -4.850 -3.563 1.00 94.81 86 GLU A O 1
ATOM 705 N N . VAL A 1 87 ? 3.937 -4.995 -2.304 1.00 95.62 87 VAL A N 1
ATOM 706 C CA . VAL A 1 87 ? 4.473 -4.302 -1.132 1.00 95.62 87 VAL A CA 1
ATOM 707 C C . VAL A 1 87 ? 4.833 -5.358 -0.095 1.00 95.62 87 VAL A C 1
ATOM 709 O O . VAL A 1 87 ? 3.990 -6.171 0.284 1.00 95.62 87 VAL A O 1
ATOM 712 N N . LEU A 1 88 ? 6.093 -5.357 0.333 1.00 94.19 88 LEU A N 1
ATOM 713 C CA . LEU A 1 88 ? 6.627 -6.312 1.301 1.00 94.19 88 LEU A CA 1
ATOM 714 C C . LEU A 1 88 ? 6.591 -5.749 2.725 1.00 94.19 88 LEU A C 1
ATOM 716 O O . LEU A 1 88 ? 6.265 -4.584 2.958 1.00 94.19 88 LEU A O 1
ATOM 720 N N . SER A 1 89 ? 6.940 -6.595 3.691 1.00 94.19 89 SER A N 1
ATOM 721 C CA . SER A 1 89 ? 7.129 -6.167 5.074 1.00 94.19 89 SER A CA 1
ATOM 722 C C . SER A 1 89 ? 8.301 -5.180 5.194 1.00 94.19 89 SER A C 1
ATOM 724 O O . SER A 1 89 ? 9.299 -5.336 4.488 1.00 94.19 89 SER A O 1
ATOM 726 N N . PRO A 1 90 ? 8.210 -4.179 6.087 1.00 94.88 90 PRO A N 1
ATOM 727 C CA . PRO A 1 90 ? 9.240 -3.159 6.238 1.00 94.88 90 PRO A CA 1
ATOM 728 C C . PRO A 1 90 ? 10.574 -3.767 6.689 1.00 94.88 90 PRO A C 1
ATOM 730 O O . PRO A 1 90 ? 10.638 -4.500 7.680 1.00 94.88 90 PRO A O 1
ATOM 733 N N . CYS A 1 91 ? 11.645 -3.432 5.969 1.00 93.88 91 CYS A N 1
ATOM 734 C CA . CYS A 1 91 ? 13.007 -3.874 6.249 1.00 93.88 91 CYS A CA 1
ATOM 735 C C . CYS A 1 91 ? 14.039 -2.773 5.963 1.00 93.88 91 CYS A C 1
ATOM 737 O O . CYS A 1 91 ? 13.774 -1.865 5.176 1.00 93.88 91 CYS A O 1
ATOM 739 N N . ILE A 1 92 ? 15.223 -2.880 6.569 1.00 94.06 92 ILE A N 1
ATOM 740 C CA . ILE A 1 92 ? 16.389 -2.025 6.302 1.00 94.06 92 ILE A CA 1
ATOM 741 C C . ILE A 1 92 ? 17.572 -2.877 5.829 1.00 94.06 92 ILE A C 1
ATOM 743 O O . ILE A 1 92 ? 17.725 -4.023 6.261 1.00 94.06 92 ILE A O 1
ATOM 747 N N . GLU A 1 93 ? 18.386 -2.325 4.928 1.00 92.75 93 GLU A N 1
ATOM 748 C CA . GLU A 1 93 ? 19.630 -2.943 4.467 1.00 92.75 93 GLU A CA 1
ATOM 749 C C . GLU A 1 93 ? 20.802 -2.477 5.342 1.00 92.75 93 GLU A C 1
ATOM 751 O O . GLU A 1 93 ? 21.097 -1.285 5.411 1.00 92.75 93 GLU A O 1
ATOM 756 N N . GLU A 1 94 ? 21.490 -3.416 5.992 1.00 88.56 94 GLU A N 1
ATOM 757 C CA . GLU A 1 94 ? 22.641 -3.136 6.871 1.00 88.56 94 GLU A CA 1
ATOM 758 C C . GLU A 1 94 ? 24.000 -3.348 6.176 1.00 88.56 94 GLU A C 1
ATOM 760 O O . GLU A 1 94 ? 25.045 -3.448 6.820 1.00 88.56 94 GLU A O 1
ATOM 765 N N . GLY A 1 95 ? 23.995 -3.403 4.842 1.00 89.25 95 GLY A N 1
ATOM 766 C CA . GLY A 1 95 ? 25.153 -3.712 4.006 1.00 89.25 95 GLY A CA 1
ATOM 767 C C . GLY A 1 95 ? 25.275 -5.202 3.675 1.00 89.25 95 GLY A C 1
ATOM 768 O O . GLY A 1 95 ? 24.619 -6.058 4.264 1.00 89.25 95 GLY A O 1
ATOM 769 N N . TYR A 1 96 ? 26.112 -5.517 2.681 1.00 89.56 96 TYR A N 1
ATOM 770 C CA . TYR A 1 96 ? 26.322 -6.880 2.165 1.00 89.56 96 TYR A CA 1
ATOM 771 C C . TYR A 1 96 ? 25.026 -7.620 1.769 1.00 89.56 96 TYR A C 1
ATOM 773 O O . TYR A 1 96 ? 24.965 -8.845 1.873 1.00 89.56 96 TYR A O 1
ATOM 781 N N . ASN A 1 97 ? 23.998 -6.899 1.300 1.00 87.81 97 ASN A N 1
ATOM 782 C CA . ASN A 1 97 ? 22.666 -7.440 0.997 1.00 87.81 97 ASN A CA 1
ATOM 783 C C . ASN A 1 97 ? 21.970 -8.118 2.199 1.00 87.81 97 ASN A C 1
ATOM 785 O O . ASN A 1 97 ? 21.135 -9.006 2.015 1.00 87.81 97 ASN A O 1
ATOM 789 N N . ILE A 1 98 ? 22.309 -7.731 3.432 1.00 91.44 98 ILE A N 1
ATOM 790 C CA . ILE A 1 98 ? 21.641 -8.223 4.639 1.00 91.44 98 ILE A CA 1
ATOM 791 C C . ILE A 1 98 ? 20.419 -7.342 4.908 1.00 91.44 98 ILE A C 1
ATOM 793 O O . ILE A 1 98 ? 20.552 -6.161 5.229 1.00 91.44 98 ILE A O 1
ATOM 797 N N . LEU A 1 99 ? 19.228 -7.933 4.782 1.00 93.25 99 LEU A N 1
ATOM 798 C CA . LEU A 1 99 ? 17.950 -7.295 5.097 1.00 93.25 99 LEU A CA 1
ATOM 799 C C . LEU A 1 99 ? 17.478 -7.730 6.483 1.00 93.25 99 LEU A C 1
ATOM 801 O O . LEU A 1 99 ? 17.366 -8.930 6.749 1.00 93.25 99 LEU A O 1
ATOM 805 N N . ARG A 1 100 ? 17.129 -6.768 7.340 1.00 93.56 100 ARG A N 1
ATOM 806 C CA . ARG A 1 100 ? 16.465 -7.047 8.621 1.00 93.56 100 ARG A CA 1
ATOM 807 C C . ARG A 1 100 ? 15.085 -6.396 8.683 1.00 93.56 100 ARG A C 1
ATOM 809 O O . ARG A 1 100 ? 14.935 -5.272 8.198 1.00 93.56 100 ARG A O 1
ATOM 816 N N . PRO A 1 101 ? 14.080 -7.048 9.292 1.00 93.94 101 PRO A N 1
ATOM 817 C CA . PRO A 1 101 ? 12.819 -6.388 9.595 1.00 93.94 101 PRO A CA 1
ATOM 818 C C . PRO A 1 101 ? 13.054 -5.240 10.582 1.00 93.94 101 PRO A C 1
ATOM 820 O O . PRO A 1 101 ? 13.945 -5.314 11.432 1.00 93.94 101 PRO A O 1
ATOM 823 N N . ILE A 1 102 ? 12.249 -4.189 10.462 1.00 95.00 102 ILE A N 1
ATOM 824 C CA . ILE A 1 102 ? 12.344 -3.001 11.312 1.00 95.00 102 ILE A CA 1
ATOM 825 C C . ILE A 1 102 ? 10.993 -2.679 11.944 1.00 95.00 102 ILE A C 1
ATOM 827 O O . ILE A 1 102 ? 9.936 -2.845 11.329 1.00 95.00 102 ILE A O 1
ATOM 831 N N . THR A 1 103 ? 11.029 -2.218 13.187 1.00 95.12 103 THR A N 1
ATOM 832 C CA . THR A 1 103 ? 9.862 -1.718 13.911 1.00 95.12 103 THR A CA 1
ATOM 833 C C . THR A 1 103 ? 9.774 -0.192 13.813 1.00 95.12 103 THR A C 1
ATOM 835 O O . THR A 1 103 ? 10.795 0.479 13.663 1.00 95.12 103 THR A O 1
ATOM 838 N N . PRO A 1 104 ? 8.576 0.405 13.952 1.00 95.38 104 PRO A N 1
ATOM 839 C CA . PRO A 1 104 ? 8.430 1.859 13.877 1.00 95.38 104 PRO A CA 1
ATOM 840 C C . PRO A 1 104 ? 9.277 2.636 14.893 1.00 95.38 104 PRO A C 1
ATOM 842 O O . PRO A 1 104 ? 9.690 3.753 14.606 1.00 95.38 104 PRO A O 1
ATOM 845 N N . HIS A 1 105 ? 9.540 2.065 16.074 1.00 95.38 105 HIS A N 1
ATOM 846 C CA . HIS A 1 105 ? 10.318 2.737 17.118 1.00 95.38 105 HIS A CA 1
ATOM 847 C C . HIS A 1 105 ? 11.792 2.916 16.735 1.00 95.38 105 HIS A C 1
ATOM 849 O O . HIS A 1 105 ? 12.408 3.879 17.163 1.00 95.38 105 HIS A O 1
ATOM 855 N N . GLU A 1 106 ? 12.339 2.026 15.908 1.00 92.31 106 GLU A N 1
ATOM 856 C CA . GLU A 1 106 ? 13.740 2.069 15.471 1.00 92.31 106 GLU A CA 1
ATOM 857 C C . GLU A 1 106 ? 14.006 3.103 14.364 1.00 92.31 106 GLU A C 1
ATOM 859 O O . GLU A 1 106 ? 15.155 3.295 13.977 1.00 92.31 106 GLU A O 1
ATOM 864 N N . LEU A 1 107 ? 12.960 3.739 13.819 1.00 82.50 107 LEU A N 1
ATOM 865 C CA . LEU A 1 107 ? 13.071 4.775 12.782 1.00 82.50 107 LEU A CA 1
ATOM 866 C C . LEU A 1 107 ? 13.269 6.195 13.347 1.00 82.50 107 LEU A C 1
ATOM 868 O O . LEU A 1 107 ? 13.434 7.131 12.563 1.00 82.50 107 LEU A O 1
ATOM 872 N N . TYR A 1 108 ? 13.225 6.356 14.672 1.00 68.00 108 TYR A N 1
ATOM 873 C CA . TYR A 1 108 ? 13.388 7.621 15.395 1.00 68.00 108 TYR A CA 1
ATOM 874 C C . TYR A 1 108 ? 14.662 7.606 16.238 1.00 68.00 108 TYR A C 1
ATOM 876 O O . TYR A 1 108 ? 15.299 8.680 16.327 1.00 68.00 108 TYR A O 1
#

Radius of gyration: 24.03 Å; chains: 1; bounding box: 61×50×60 Å

Sequence (108 aa):
MVVQKTSNLNPYDATDDHDNLAAPVKSIEDKWKLVPAFLKIKGLVKQHLDSFDYFVNTEIKKIMLANQEILIESDPSFYMRYLNIEVLSPCIEEGYNILRPITPHELY

pLDDT: mean 81.55, std 19.05, range [32.62, 98.06]

Secondary structure (DSSP, 8-state):
-PPP------TT-----GGGTTSPP--GGGGGGHHHHHHHHH-SSHHHHHHHHHIIIIIHHHHHHHT-EEE-TT-TT-EEE-----PPPPEEE-STT-EEE--GGGG-